Protein AF-X1TBY1-F1 (afdb_monomer)

Organism: NCBI:txid412755

Foldseek 3Di:
DPDFDDDPVVQPDAFDFDFLLNGDDDPPDDDPDDRRHTDDGHHDDPPPDDPVVVVVVVVVVVVVVVVVVVVVPPPD

Mean predicted aligned error: 14.28 Å

Nearest PDB structures (foldseek):
  1feu-assembly1_A  TM=7.753E-01  e=6.248E-02  Thermus thermophilus
  5xym-assembly1_V  TM=8.470E-01  e=2.943E-01  Mycolicibacterium smegmatis MC2 155
  1xbp-assembly1_T  TM=6.090E-01  e=1.032E+00  Deinococcus radiodurans

InterPro domains:
  IPR011035 Large ribosomal subunit protein bL25/Gln-tRNA synthetase, anti-codon-binding domain superfamily [SSF50715] (1-51)
  IPR020057 Large ribosomal subunit protein bL25, beta domain [PF14693] (1-45)
  IPR037121 Large ribosomal subunit protein bL25, C-terminal [G3DSA:2.170.120.20] (1-69)

Structure (mmCIF, N/CA/C/O backbone):
data_AF-X1TBY1-F1
#
_entry.id   AF-X1TBY1-F1
#
loop_
_atom_site.group_PDB
_atom_site.id
_atom_site.type_symbol
_atom_site.label_atom_id
_atom_site.label_alt_id
_atom_site.label_comp_id
_atom_site.label_asym_id
_atom_site.label_entity_id
_atom_site.label_seq_id
_atom_site.pdbx_PDB_ins_code
_atom_site.Cartn_x
_atom_site.Cartn_y
_atom_site.Cartn_z
_atom_site.occupancy
_atom_site.B_iso_or_equiv
_atom_site.auth_seq_id
_atom_site.auth_comp_id
_atom_site.auth_asym_id
_atom_site.auth_atom_id
_atom_site.pdbx_PDB_model_num
ATOM 1 N N . PRO A 1 1 ? -21.893 4.867 2.243 1.00 63.53 1 PRO A N 1
ATOM 2 C CA . PRO A 1 1 ? -21.151 5.648 1.220 1.00 63.53 1 PRO A CA 1
ATOM 3 C C . PRO A 1 1 ? -20.830 4.728 0.037 1.00 63.53 1 PRO A C 1
ATOM 5 O O . PRO A 1 1 ? -20.545 3.564 0.299 1.00 63.53 1 PRO A O 1
ATOM 8 N N . PRO A 1 2 ? -20.904 5.192 -1.222 1.00 83.25 2 PRO A N 1
ATOM 9 C CA . PRO A 1 2 ? -20.608 4.343 -2.379 1.00 83.25 2 PRO A CA 1
ATOM 10 C C . PRO A 1 2 ? -19.108 4.252 -2.721 1.00 83.25 2 PRO A C 1
ATOM 12 O O . PRO A 1 2 ? -18.729 3.366 -3.473 1.00 83.25 2 PRO A O 1
ATOM 15 N N . GLN A 1 3 ? -18.261 5.148 -2.193 1.00 82.75 3 GLN A N 1
ATOM 16 C CA . GLN A 1 3 ? -16.826 5.219 -2.505 1.00 82.75 3 GLN A CA 1
ATOM 17 C C . GLN A 1 3 ? -15.991 5.660 -1.291 1.00 82.75 3 GLN A C 1
ATOM 19 O O . GLN A 1 3 ? -16.501 6.371 -0.422 1.00 82.75 3 GLN A O 1
ATOM 24 N N . ILE A 1 4 ? -14.720 5.250 -1.259 1.00 85.38 4 ILE A N 1
ATOM 25 C CA . ILE A 1 4 ? -13.700 5.615 -0.263 1.00 85.38 4 ILE A CA 1
ATOM 26 C C . ILE A 1 4 ? -12.451 6.038 -1.045 1.00 85.38 4 ILE A C 1
ATOM 28 O O . ILE A 1 4 ? -12.059 5.343 -1.979 1.00 85.38 4 ILE A O 1
ATOM 32 N N . GLN A 1 5 ? -11.857 7.178 -0.695 1.00 87.19 5 GLN A N 1
ATOM 33 C CA . GLN A 1 5 ? -10.619 7.670 -1.308 1.00 87.19 5 GLN A CA 1
ATOM 34 C C . GLN A 1 5 ? -9.432 7.302 -0.422 1.00 87.19 5 GLN A C 1
ATOM 36 O O . GLN A 1 5 ? -9.510 7.436 0.797 1.00 87.19 5 GLN A O 1
ATOM 41 N N . VAL A 1 6 ? -8.355 6.832 -1.045 1.00 88.69 6 VAL A N 1
ATOM 42 C CA . VAL A 1 6 ? -7.119 6.423 -0.374 1.00 88.69 6 VAL A CA 1
ATOM 43 C C . VAL A 1 6 ? -5.964 7.135 -1.062 1.00 88.69 6 VAL A C 1
ATOM 45 O O . VAL A 1 6 ? -5.873 7.105 -2.290 1.00 88.69 6 VAL A O 1
ATOM 48 N N . ASP A 1 7 ? -5.115 7.792 -0.276 1.00 89.69 7 ASP A N 1
ATOM 49 C CA . ASP A 1 7 ? -3.923 8.458 -0.788 1.00 89.69 7 ASP A CA 1
ATOM 50 C C . ASP A 1 7 ? -2.797 7.440 -1.001 1.00 89.69 7 ASP A C 1
ATOM 52 O O . ASP A 1 7 ? -2.426 6.714 -0.081 1.00 89.69 7 ASP A O 1
ATOM 56 N N . LEU A 1 8 ? -2.277 7.382 -2.228 1.00 91.12 8 LEU A N 1
ATOM 57 C CA . LEU A 1 8 ? -1.160 6.514 -2.612 1.00 91.12 8 LEU A CA 1
ATOM 58 C C . LEU A 1 8 ? 0.180 7.261 -2.631 1.00 91.12 8 LEU A C 1
ATOM 60 O O . LEU A 1 8 ? 1.210 6.629 -2.828 1.00 91.12 8 LEU A O 1
ATOM 64 N N . SER A 1 9 ? 0.185 8.579 -2.405 1.00 90.75 9 SER A N 1
ATOM 65 C CA . SER A 1 9 ? 1.401 9.401 -2.345 1.00 90.75 9 SER A CA 1
ATOM 66 C C . SER A 1 9 ? 2.479 8.908 -1.364 1.00 90.75 9 SER A C 1
ATOM 68 O O . SER A 1 9 ? 3.647 9.076 -1.698 1.00 90.75 9 SER A O 1
ATOM 70 N N . PRO A 1 10 ? 2.171 8.291 -0.199 1.00 88.75 10 PRO A N 1
ATOM 71 C CA . PRO A 1 10 ? 3.220 7.797 0.702 1.00 88.75 10 PRO A CA 1
ATOM 72 C C . PRO A 1 10 ? 3.930 6.519 0.218 1.00 88.75 10 PRO A C 1
ATOM 74 O O . PRO A 1 10 ? 4.843 6.048 0.890 1.00 88.75 10 PRO A O 1
ATOM 77 N N . LEU A 1 11 ? 3.508 5.929 -0.906 1.00 91.81 11 LEU A N 1
ATOM 78 C CA . LEU A 1 11 ? 4.123 4.738 -1.489 1.00 91.81 11 LEU A CA 1
ATOM 79 C C . LEU A 1 11 ? 5.314 5.111 -2.391 1.00 91.81 11 LEU A C 1
ATOM 81 O O . LEU A 1 11 ? 5.196 5.152 -3.616 1.00 91.81 11 LEU A O 1
ATOM 85 N N . GLU A 1 12 ? 6.459 5.389 -1.775 1.00 90.69 12 GLU A N 1
ATOM 86 C CA . GLU A 1 12 ? 7.692 5.839 -2.434 1.00 90.69 12 GLU A CA 1
ATOM 87 C C . GLU A 1 12 ? 8.671 4.692 -2.748 1.00 90.69 12 GLU A C 1
ATOM 89 O O . GLU A 1 12 ? 9.414 4.757 -3.729 1.00 90.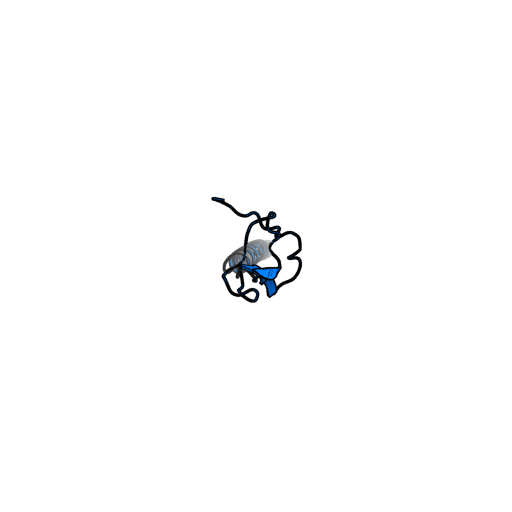69 12 GLU A O 1
ATOM 94 N N . GLU A 1 13 ? 8.668 3.625 -1.947 1.00 89.50 13 GLU A N 1
ATOM 95 C CA . GLU A 1 13 ? 9.608 2.505 -2.051 1.00 89.50 13 GLU A CA 1
ATOM 96 C C . GLU A 1 13 ? 8.929 1.205 -2.501 1.00 89.50 13 GLU A C 1
ATOM 98 O O . GLU A 1 13 ? 7.729 0.973 -2.319 1.00 89.50 13 GLU A O 1
ATOM 103 N N . LEU A 1 14 ? 9.729 0.3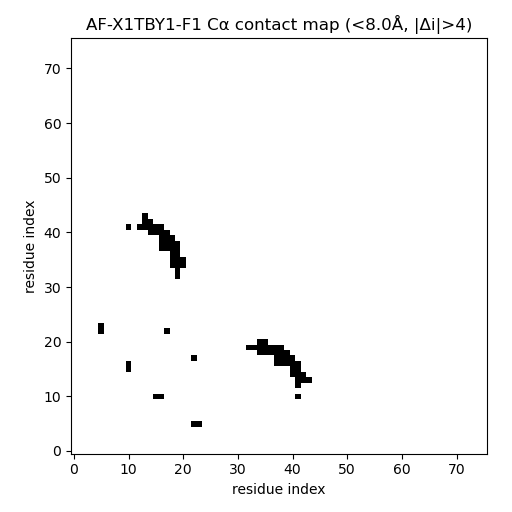09 -3.085 1.00 89.12 14 LEU A N 1
ATOM 104 C CA . LEU A 1 14 ? 9.273 -1.028 -3.451 1.00 89.12 14 LEU A CA 1
ATOM 105 C C . LEU A 1 14 ? 8.828 -1.805 -2.209 1.00 89.12 14 LEU A C 1
ATOM 107 O O . LEU A 1 14 ? 9.376 -1.641 -1.125 1.00 89.12 14 LEU A O 1
ATOM 111 N N . GLU A 1 15 ? 7.829 -2.670 -2.390 1.00 89.62 15 GLU A N 1
ATOM 112 C CA . GLU A 1 15 ? 7.250 -3.514 -1.336 1.00 89.62 15 GLU A CA 1
ATOM 113 C C . GLU A 1 15 ? 6.450 -2.769 -0.258 1.00 89.62 15 GLU A C 1
ATOM 115 O O . GLU A 1 15 ? 5.789 -3.427 0.551 1.00 89.62 15 GLU A O 1
ATOM 120 N N . GLN A 1 16 ? 6.405 -1.433 -0.286 1.00 93.62 16 GLN A N 1
ATOM 121 C CA . GLN A 1 16 ? 5.509 -0.670 0.577 1.00 93.62 16 GLN A CA 1
ATOM 122 C C . GLN A 1 16 ? 4.046 -1.003 0.274 1.00 93.62 16 GLN A C 1
ATOM 124 O O . GLN A 1 16 ? 3.641 -1.179 -0.881 1.00 93.62 16 GLN A O 1
ATOM 129 N N . ALA A 1 17 ? 3.249 -1.099 1.335 1.00 93.62 17 ALA A N 1
ATOM 130 C CA . ALA A 1 17 ? 1.851 -1.488 1.276 1.00 93.62 17 ALA A CA 1
ATOM 131 C C . ALA A 1 17 ? 0.988 -0.556 2.123 1.00 93.62 17 ALA A C 1
ATOM 133 O O . ALA A 1 17 ? 1.426 -0.062 3.159 1.00 93.62 17 ALA A O 1
ATOM 134 N N . ILE A 1 18 ? -0.253 -0.369 1.681 1.00 93.75 18 ILE A N 1
ATOM 135 C CA . ILE A 1 18 ? -1.313 0.290 2.441 1.00 93.75 18 ILE A CA 1
ATOM 136 C C . ILE A 1 18 ? -2.231 -0.796 2.977 1.00 93.75 18 ILE A C 1
ATOM 138 O O . ILE A 1 18 ? -2.722 -1.641 2.214 1.00 93.75 18 ILE A O 1
ATOM 142 N N . TYR A 1 19 ? -2.480 -0.753 4.278 1.00 94.50 19 T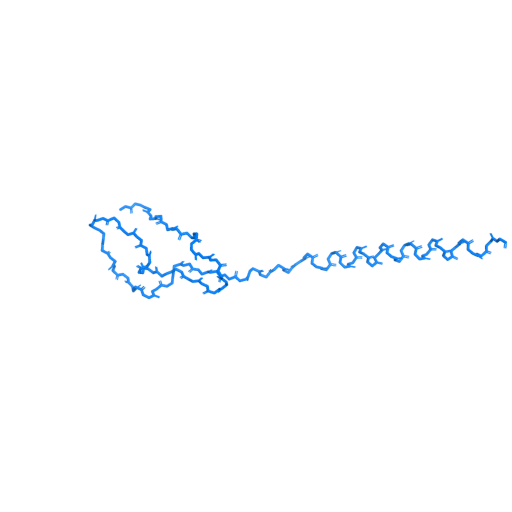YR A N 1
ATOM 143 C CA . TYR A 1 19 ? -3.386 -1.654 4.968 1.00 94.50 19 TYR A CA 1
ATOM 144 C C . TYR A 1 19 ? -4.703 -0.958 5.292 1.00 94.50 19 TYR A C 1
ATOM 146 O O . TYR A 1 19 ? -4.828 0.265 5.252 1.00 94.50 19 TYR A O 1
ATOM 154 N N . VAL A 1 20 ? -5.713 -1.743 5.663 1.00 92.75 20 VAL A N 1
ATOM 155 C CA . VAL A 1 20 ? -7.030 -1.206 6.034 1.00 92.75 20 VAL A CA 1
ATOM 156 C C . VAL A 1 20 ? -6.941 -0.203 7.192 1.00 92.75 20 VAL A C 1
ATOM 158 O O . VAL A 1 20 ? -7.684 0.778 7.211 1.00 92.75 20 VAL A O 1
ATOM 161 N N . ARG A 1 21 ? -6.014 -0.411 8.135 1.00 90.38 21 ARG A N 1
ATOM 162 C CA . ARG A 1 21 ? -5.762 0.515 9.255 1.00 90.38 21 ARG A CA 1
ATOM 163 C C . ARG A 1 21 ? -5.275 1.903 8.827 1.00 90.38 21 ARG A C 1
ATOM 165 O O . ARG A 1 21 ? -5.460 2.849 9.585 1.00 90.38 21 ARG A O 1
ATOM 172 N N . ASP A 1 22 ? -4.672 2.016 7.646 1.00 89.62 22 ASP A N 1
ATOM 173 C CA . ASP A 1 22 ? -4.085 3.262 7.142 1.00 89.62 22 ASP A CA 1
ATOM 174 C C . ASP A 1 22 ? -5.125 4.124 6.400 1.00 89.62 22 ASP A C 1
ATOM 176 O O . ASP A 1 22 ? -4.854 5.266 6.033 1.00 89.62 22 ASP A O 1
ATOM 180 N N . ILE A 1 23 ? -6.341 3.602 6.190 1.00 88.81 23 ILE A N 1
ATOM 181 C CA . ILE A 1 23 ? -7.429 4.319 5.522 1.00 88.81 23 ILE A CA 1
ATOM 182 C C . ILE A 1 23 ? -8.046 5.342 6.480 1.00 88.81 23 ILE A C 1
ATOM 184 O O . ILE A 1 23 ? -8.665 4.999 7.490 1.00 88.81 23 ILE A O 1
ATOM 188 N N . THR A 1 24 ? -7.975 6.618 6.112 1.00 86.62 24 THR A N 1
ATOM 189 C CA . THR A 1 24 ? -8.663 7.706 6.810 1.00 86.62 24 THR A CA 1
ATOM 190 C C . THR A 1 24 ? -10.168 7.651 6.547 1.00 86.62 24 THR A C 1
ATOM 192 O O . THR A 1 24 ? -10.651 7.958 5.457 1.00 86.62 24 THR A O 1
ATOM 195 N N . LEU A 1 25 ? -10.939 7.269 7.566 1.00 83.75 25 LEU A N 1
ATOM 196 C CA . LEU A 1 25 ? -12.396 7.161 7.483 1.00 83.75 25 LEU A CA 1
ATOM 197 C C . LEU A 1 25 ? -13.100 8.384 8.076 1.00 83.75 25 LEU A C 1
ATOM 199 O O . LEU A 1 25 ? -12.668 8.965 9.069 1.00 83.75 25 LEU A O 1
ATOM 203 N N . SER A 1 26 ? -14.233 8.753 7.476 1.00 82.44 26 SER A N 1
ATOM 204 C CA . SER A 1 26 ? -15.114 9.795 8.008 1.00 82.44 26 SER A CA 1
ATOM 205 C C . SER A 1 26 ? -15.745 9.377 9.345 1.00 82.44 26 SER A C 1
ATOM 207 O O . SER A 1 26 ? -15.971 8.183 9.574 1.00 82.44 26 SER A O 1
ATOM 209 N N . PRO A 1 27 ? -16.093 10.340 10.221 1.00 81.19 27 PRO A N 1
ATOM 210 C CA . PRO A 1 27 ? -16.755 10.035 11.485 1.00 81.19 27 PRO A CA 1
ATOM 211 C C . PRO A 1 27 ? -18.066 9.271 11.248 1.00 81.19 27 PRO A C 1
ATOM 213 O O . PRO A 1 27 ? -18.879 9.658 10.410 1.00 81.19 27 PRO A O 1
ATOM 216 N N . GLY A 1 28 ? -18.264 8.179 11.992 1.00 82.19 28 GLY A N 1
ATOM 217 C CA . GLY A 1 28 ? -19.449 7.317 11.891 1.00 82.19 28 GLY A CA 1
ATOM 218 C C . GLY A 1 28 ? -19.297 6.079 10.997 1.00 82.19 28 GLY A C 1
ATOM 219 O O . GLY A 1 28 ? -20.274 5.359 10.810 1.00 82.19 28 GLY A O 1
ATOM 220 N N . ILE A 1 29 ? -18.102 5.805 10.460 1.00 83.50 29 ILE A N 1
ATOM 221 C CA . ILE A 1 29 ? -17.797 4.569 9.721 1.00 83.50 29 ILE A CA 1
ATOM 222 C C . ILE A 1 29 ? -16.990 3.623 10.620 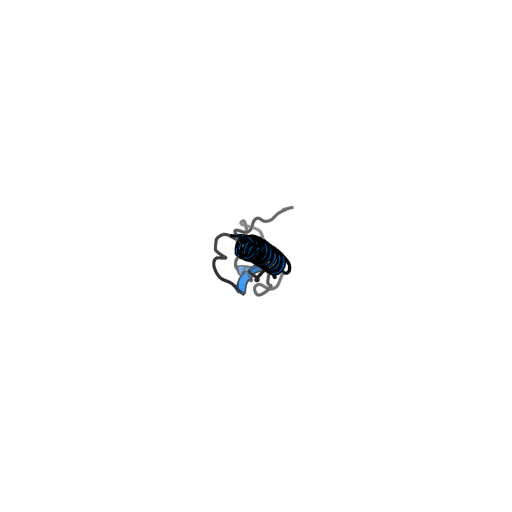1.00 83.50 29 ILE A C 1
ATOM 224 O O . ILE A 1 29 ? -16.004 4.030 11.229 1.00 83.50 29 ILE A O 1
ATOM 228 N N . THR A 1 30 ? -17.397 2.354 10.687 1.00 85.06 30 THR A N 1
ATOM 229 C CA . THR A 1 30 ? -16.706 1.309 11.456 1.00 85.06 30 THR A CA 1
ATOM 230 C C . THR A 1 30 ? -16.094 0.274 10.520 1.00 85.06 30 THR A C 1
ATOM 232 O O . THR A 1 30 ? -16.772 -0.252 9.638 1.00 85.06 30 THR A O 1
ATOM 235 N N . ILE A 1 31 ? -14.817 -0.041 10.736 1.00 87.25 31 ILE A N 1
ATOM 236 C CA . ILE A 1 31 ? -14.125 -1.128 10.043 1.00 87.25 31 ILE A CA 1
ATOM 237 C C . ILE A 1 31 ? -14.560 -2.452 10.672 1.00 87.25 31 ILE A C 1
ATOM 239 O O . ILE A 1 31 ? -14.397 -2.656 11.871 1.00 87.25 31 ILE A O 1
ATOM 243 N N . MET A 1 32 ? -15.131 -3.342 9.861 1.00 90.56 32 MET A N 1
ATOM 244 C CA . MET A 1 32 ? -15.536 -4.696 10.277 1.00 90.56 32 MET A CA 1
ATOM 245 C C . MET A 1 32 ? -14.582 -5.779 9.763 1.00 90.56 32 MET A C 1
ATOM 247 O O . MET A 1 32 ? -14.742 -6.951 10.089 1.00 90.56 32 MET A O 1
ATOM 251 N N . THR A 1 33 ? -13.636 -5.396 8.909 1.00 89.31 33 THR A N 1
ATOM 252 C CA . THR A 1 33 ? -12.652 -6.297 8.315 1.00 89.31 33 THR A CA 1
ATOM 253 C C . THR A 1 33 ? -11.339 -6.232 9.088 1.00 89.31 33 THR A C 1
ATOM 255 O O . THR A 1 33 ? -11.170 -5.386 9.968 1.00 89.31 33 THR A O 1
ATOM 258 N N . ASP A 1 34 ? -10.424 -7.137 8.775 1.00 93.81 34 ASP A N 1
ATOM 259 C CA . ASP A 1 34 ? -9.145 -7.208 9.463 1.00 93.81 34 ASP A CA 1
ATOM 260 C C . ASP A 1 34 ? -8.276 -5.956 9.181 1.00 93.81 34 ASP A C 1
ATOM 262 O O . ASP A 1 34 ? -8.096 -5.579 8.019 1.00 93.81 34 ASP A O 1
ATOM 266 N N . PRO A 1 35 ? -7.730 -5.280 10.211 1.00 90.88 35 PRO A N 1
ATOM 267 C CA . PRO A 1 35 ? -6.911 -4.081 10.033 1.00 90.88 35 PRO A CA 1
ATOM 268 C C . PRO A 1 35 ? -5.525 -4.354 9.425 1.00 90.88 35 PRO A C 1
ATOM 270 O O . PRO A 1 35 ? -4.872 -3.411 8.977 1.00 90.88 35 PRO A O 1
ATOM 273 N N . GLU A 1 36 ? -5.029 -5.594 9.450 1.00 93.19 36 GLU A N 1
ATOM 274 C CA . GLU A 1 36 ? -3.803 -6.056 8.773 1.00 93.19 36 GLU A CA 1
ATOM 275 C C . GLU A 1 36 ? -4.060 -6.439 7.306 1.00 93.19 36 GLU A C 1
ATOM 277 O O . GLU A 1 36 ? -3.134 -6.823 6.593 1.00 93.19 36 GLU A O 1
ATOM 282 N N . GLN A 1 37 ? -5.305 -6.371 6.829 1.00 94.12 37 GLN A N 1
ATOM 283 C CA . GLN A 1 37 ? -5.613 -6.729 5.452 1.00 94.12 37 GLN A CA 1
ATOM 284 C C . GLN A 1 37 ? -4.988 -5.730 4.469 1.00 94.12 37 GLN A C 1
ATOM 286 O O . GLN A 1 37 ? -5.115 -4.513 4.618 1.00 94.12 37 GLN A O 1
ATOM 291 N N . LEU A 1 38 ? -4.320 -6.264 3.444 1.00 93.00 38 LEU A N 1
ATOM 292 C CA . LEU A 1 38 ? -3.641 -5.488 2.410 1.00 93.00 38 LEU A CA 1
ATOM 293 C C . LEU A 1 38 ? -4.645 -4.898 1.415 1.00 93.00 38 LEU A C 1
ATOM 295 O O . LEU A 1 38 ? -5.494 -5.613 0.880 1.00 93.00 38 LEU A O 1
ATOM 299 N N . VAL A 1 39 ? -4.512 -3.599 1.148 1.00 92.50 39 VAL A N 1
ATOM 300 C CA . VAL A 1 39 ? -5.368 -2.837 0.226 1.00 92.50 39 VAL A CA 1
ATOM 301 C C . VAL A 1 39 ? -4.632 -2.556 -1.080 1.00 92.50 39 VAL A C 1
ATOM 303 O O . VAL A 1 39 ? -5.170 -2.786 -2.160 1.00 92.50 39 VAL A O 1
AT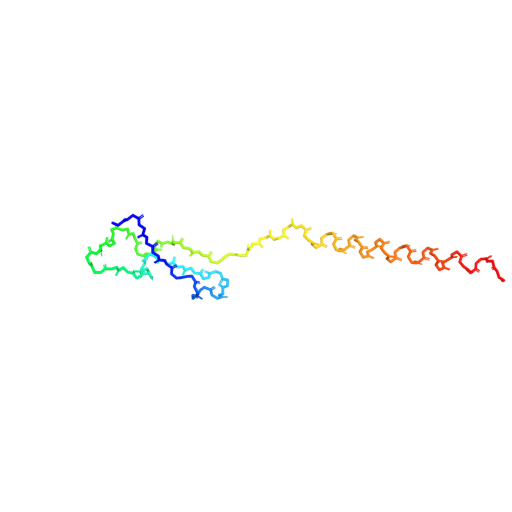OM 306 N N . ALA A 1 40 ? -3.387 -2.090 -0.985 1.00 91.88 40 ALA A N 1
ATOM 307 C CA . ALA A 1 40 ? -2.526 -1.790 -2.124 1.00 91.88 40 ALA A CA 1
ATOM 308 C C . ALA A 1 40 ? -1.064 -2.094 -1.777 1.00 91.88 40 ALA A C 1
ATOM 310 O O . ALA A 1 40 ? -0.683 -2.013 -0.611 1.00 91.88 40 ALA A O 1
ATOM 311 N N . LYS A 1 41 ? -0.243 -2.441 -2.776 1.00 93.19 41 LYS A N 1
ATOM 312 C CA . LYS A 1 41 ? 1.200 -2.672 -2.609 1.00 93.19 41 LYS A CA 1
ATOM 313 C C . LYS A 1 41 ? 1.981 -2.250 -3.845 1.00 93.19 41 LYS A C 1
ATOM 315 O O . LYS A 1 41 ? 1.620 -2.642 -4.956 1.00 93.19 41 LYS A O 1
ATOM 320 N N . VAL A 1 42 ? 3.093 -1.549 -3.650 1.00 92.31 42 VAL A N 1
ATOM 321 C CA . VAL A 1 42 ? 4.060 -1.255 -4.712 1.00 92.31 42 VAL A CA 1
ATOM 322 C C . VAL A 1 42 ? 4.791 -2.532 -5.089 1.00 92.31 42 VAL A C 1
ATOM 324 O O . VAL A 1 42 ? 5.407 -3.198 -4.258 1.00 92.31 42 VAL A O 1
ATOM 327 N N . SER A 1 43 ? 4.718 -2.893 -6.364 1.00 89.56 43 SER A N 1
ATOM 328 C CA . SER A 1 43 ? 5.415 -4.054 -6.910 1.00 89.56 43 SER A CA 1
ATOM 329 C C . SER A 1 43 ? 6.125 -3.664 -8.196 1.00 89.56 43 SER A C 1
ATOM 331 O O . SER A 1 43 ? 5.637 -2.826 -8.952 1.00 89.56 43 SER A O 1
ATOM 333 N N . VAL A 1 44 ? 7.267 -4.296 -8.459 1.00 85.19 44 VAL A N 1
ATOM 334 C CA . VAL A 1 44 ? 8.010 -4.079 -9.701 1.00 85.19 44 VAL A CA 1
ATOM 335 C C . VAL A 1 44 ? 7.187 -4.614 -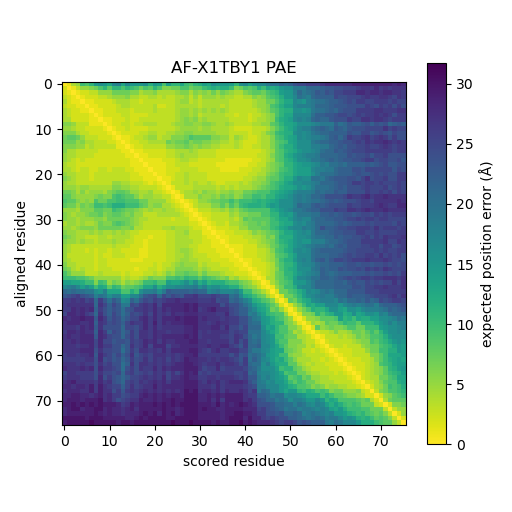10.871 1.00 85.19 44 VAL A C 1
ATOM 337 O O . VAL A 1 44 ? 6.911 -5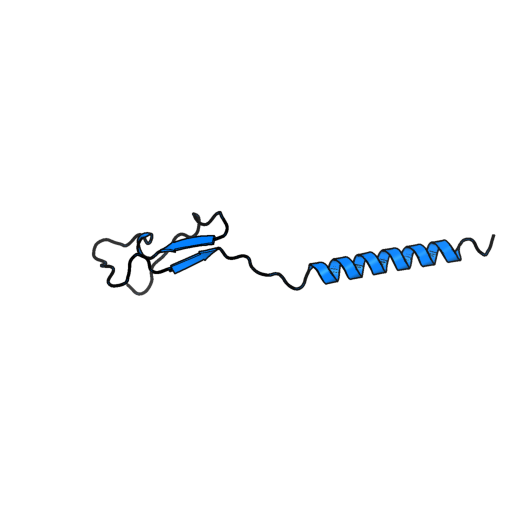.814 -10.957 1.00 85.19 44 VAL A O 1
ATOM 340 N N . ALA A 1 45 ? 6.809 -3.726 -11.789 1.00 80.25 45 ALA A N 1
ATOM 341 C CA . ALA A 1 45 ? 6.250 -4.130 -13.067 1.00 80.25 45 ALA A CA 1
ATOM 342 C C . ALA A 1 45 ? 7.369 -4.764 -13.906 1.00 80.25 45 ALA A C 1
ATOM 344 O O . ALA A 1 45 ? 8.358 -4.112 -14.234 1.00 80.25 45 ALA A O 1
ATOM 345 N N . ARG A 1 46 ? 7.238 -6.049 -14.248 1.00 74.00 46 ARG A N 1
ATOM 346 C CA . ARG A 1 46 ? 8.180 -6.706 -15.162 1.00 74.00 46 ARG A CA 1
ATOM 347 C C . ARG A 1 46 ? 7.935 -6.183 -16.578 1.00 74.00 46 ARG A C 1
ATOM 349 O O . ARG A 1 46 ? 6.991 -6.618 -17.234 1.00 74.00 46 ARG A O 1
ATOM 356 N N . VAL A 1 47 ? 8.772 -5.260 -17.048 1.00 66.69 47 VAL A N 1
ATOM 357 C CA . VAL A 1 47 ? 8.746 -4.769 -18.436 1.00 66.69 47 VAL A CA 1
ATOM 358 C C . VAL A 1 47 ? 9.510 -5.754 -19.319 1.00 66.69 47 VAL A C 1
ATOM 360 O O . VAL A 1 47 ? 10.657 -5.544 -19.690 1.00 66.69 47 VAL A O 1
ATOM 363 N N . ALA A 1 48 ? 8.878 -6.876 -19.644 1.00 61.66 48 ALA A N 1
ATOM 364 C CA . ALA A 1 48 ? 9.424 -7.839 -20.592 1.00 61.66 48 ALA A CA 1
ATOM 365 C C . ALA A 1 48 ? 9.100 -7.400 -22.031 1.00 61.66 48 ALA A C 1
ATOM 367 O O . ALA A 1 48 ? 8.177 -7.959 -22.619 1.00 61.66 48 ALA A O 1
ATOM 368 N N . LYS A 1 49 ? 9.774 -6.368 -22.575 1.00 58.50 49 LYS A N 1
ATOM 369 C CA . LYS A 1 49 ? 9.853 -6.196 -24.048 1.00 58.50 49 LYS A CA 1
ATOM 370 C C . LYS A 1 49 ? 10.780 -5.121 -24.620 1.00 58.50 49 LYS A C 1
ATOM 372 O O . LYS A 1 49 ? 11.011 -5.156 -25.819 1.00 58.50 49 LYS A O 1
ATOM 377 N N . VAL A 1 50 ? 11.255 -4.144 -23.848 1.00 57.88 50 VAL A N 1
ATOM 378 C CA . VAL A 1 50 ? 11.915 -2.970 -24.466 1.00 57.88 50 VAL A CA 1
ATOM 379 C C . VAL A 1 50 ? 13.421 -3.172 -24.666 1.00 57.88 50 VAL A C 1
ATOM 381 O O . VAL A 1 50 ? 13.975 -2.663 -25.630 1.00 57.88 50 VAL A O 1
ATOM 384 N N . GLU A 1 51 ? 14.076 -3.964 -23.818 1.00 54.72 51 GLU A N 1
ATOM 385 C CA . GLU A 1 51 ? 15.538 -4.129 -23.866 1.00 54.72 51 GLU A CA 1
ATOM 386 C C . GLU A 1 51 ? 16.018 -4.936 -25.089 1.00 54.72 51 GLU A C 1
ATOM 388 O O . GLU A 1 51 ? 17.067 -4.636 -25.652 1.00 54.72 51 GLU A O 1
ATOM 393 N N . GLU A 1 52 ? 15.214 -5.899 -25.557 1.00 56.25 52 GLU A N 1
ATOM 394 C CA . GLU A 1 52 ? 15.551 -6.749 -26.713 1.00 56.25 52 GLU A CA 1
ATOM 395 C C . GLU A 1 52 ? 15.476 -5.978 -28.044 1.00 56.25 52 GLU A C 1
ATOM 397 O O . GLU A 1 52 ? 16.299 -6.183 -28.925 1.00 56.25 52 GLU A O 1
ATOM 402 N N . VAL A 1 53 ? 14.548 -5.019 -28.172 1.00 59.22 53 VAL A N 1
ATOM 403 C CA . VAL A 1 53 ? 14.403 -4.225 -29.407 1.00 59.22 53 VAL A CA 1
ATOM 404 C C . VAL A 1 53 ? 15.538 -3.210 -29.547 1.00 59.22 53 VAL A C 1
ATOM 406 O O . VAL A 1 53 ? 16.077 -3.042 -30.633 1.00 59.22 53 VAL A O 1
ATOM 409 N N . VAL A 1 54 ? 15.947 -2.568 -28.445 1.00 62.44 54 VAL A N 1
ATOM 410 C CA . VAL A 1 54 ? 17.056 -1.598 -28.468 1.00 62.44 54 VAL A CA 1
ATOM 411 C C . VAL A 1 54 ? 18.386 -2.298 -28.753 1.00 62.44 54 VAL A C 1
ATOM 413 O O . VAL A 1 54 ? 19.206 -1.766 -29.489 1.00 62.44 54 VAL A O 1
ATOM 416 N N . THR A 1 55 ? 18.606 -3.498 -28.211 1.00 65.31 55 THR A N 1
ATOM 417 C CA . THR A 1 55 ? 19.841 -4.250 -28.487 1.00 65.31 55 THR A CA 1
ATOM 418 C C . THR A 1 55 ? 19.896 -4.782 -29.917 1.00 65.31 55 THR A C 1
ATOM 420 O O . THR A 1 55 ? 20.957 -4.716 -30.530 1.00 65.31 55 THR A O 1
ATOM 423 N N . GLU A 1 56 ? 18.780 -5.249 -30.482 1.00 64.31 56 GLU A N 1
ATOM 424 C CA . GLU A 1 56 ? 18.744 -5.715 -31.874 1.00 64.31 56 GLU A CA 1
ATOM 425 C C . GLU A 1 56 ? 18.922 -4.561 -32.880 1.00 64.31 56 GLU A C 1
ATOM 427 O O . GLU A 1 56 ? 19.641 -4.719 -33.865 1.00 64.31 56 GLU A O 1
ATOM 432 N N . GLU A 1 57 ? 18.348 -3.383 -32.609 1.00 64.19 57 GLU A N 1
ATOM 433 C CA . GLU A 1 57 ? 18.468 -2.203 -33.481 1.00 64.19 57 GLU A CA 1
ATOM 434 C C . GLU A 1 57 ? 19.898 -1.629 -33.488 1.00 64.19 57 GLU A C 1
ATOM 436 O O . GLU A 1 57 ? 20.427 -1.323 -34.555 1.00 64.19 57 GLU A O 1
ATOM 441 N N . VAL A 1 58 ? 20.571 -1.577 -32.329 1.00 7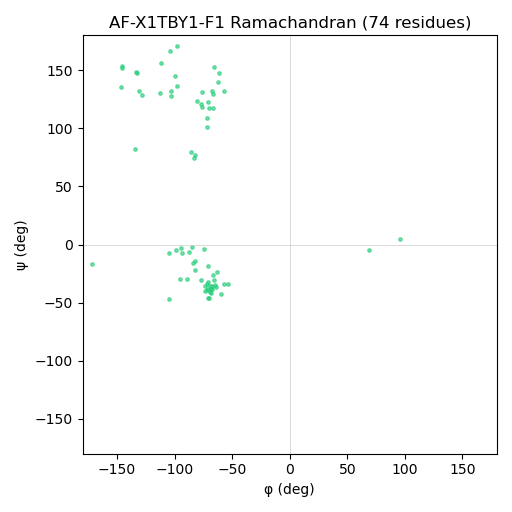1.19 58 VAL A N 1
ATOM 442 C CA . VAL A 1 58 ? 21.968 -1.105 -32.224 1.00 71.19 58 VAL A CA 1
ATOM 443 C C . VAL A 1 58 ? 22.945 -2.073 -32.902 1.00 71.19 58 VAL A C 1
ATOM 445 O O . VAL A 1 58 ? 23.834 -1.638 -33.629 1.00 71.19 58 VAL A O 1
ATOM 448 N N . VAL A 1 59 ? 22.757 -3.388 -32.737 1.00 75.75 59 VAL A N 1
ATOM 449 C CA . VAL A 1 59 ? 23.602 -4.402 -33.399 1.00 75.75 59 VAL A CA 1
ATOM 450 C C . VAL A 1 59 ? 23.399 -4.397 -34.919 1.00 75.75 59 VAL A C 1
ATOM 452 O O . VAL A 1 59 ? 24.353 -4.603 -35.668 1.00 75.75 59 VAL A O 1
ATOM 455 N N . ALA A 1 60 ? 22.174 -4.154 -35.393 1.00 76.56 60 ALA A N 1
ATOM 456 C CA . ALA A 1 60 ? 21.891 -4.049 -36.822 1.00 76.56 60 ALA A CA 1
ATOM 457 C C . ALA A 1 60 ? 22.502 -2.786 -37.454 1.00 76.56 60 ALA A C 1
ATOM 459 O O . ALA A 1 60 ? 22.956 -2.845 -38.599 1.00 76.56 60 ALA A O 1
ATOM 460 N N . GLU A 1 61 ? 22.531 -1.666 -36.726 1.00 72.38 61 GLU A N 1
ATOM 461 C CA . GLU A 1 61 ? 23.135 -0.414 -37.192 1.00 72.38 61 GLU A CA 1
ATOM 462 C C . GLU A 1 61 ? 24.670 -0.514 -37.261 1.00 72.38 61 GLU A C 1
ATOM 464 O O . GLU A 1 61 ? 25.237 -0.220 -38.315 1.00 72.38 61 GLU A O 1
ATOM 469 N N . GLU A 1 62 ? 25.334 -1.057 -36.229 1.00 73.38 62 GLU A N 1
ATOM 470 C CA . GLU A 1 62 ? 26.791 -1.305 -36.249 1.00 73.38 62 GLU A CA 1
ATOM 471 C C . GLU A 1 62 ? 27.203 -2.250 -37.392 1.00 73.38 62 GLU A C 1
ATOM 473 O O . GLU A 1 62 ? 28.165 -1.982 -38.112 1.00 73.38 62 GLU A O 1
ATOM 478 N N . ALA A 1 63 ? 26.444 -3.328 -37.625 1.00 75.44 63 ALA A N 1
ATOM 479 C CA . ALA A 1 63 ? 26.736 -4.266 -38.710 1.00 75.44 63 ALA A CA 1
ATOM 480 C C . ALA A 1 63 ? 26.568 -3.642 -40.111 1.00 75.44 63 ALA A C 1
ATOM 482 O O . ALA A 1 63 ? 27.255 -4.035 -41.057 1.00 75.44 63 ALA A O 1
ATOM 483 N N . ALA A 1 64 ? 25.656 -2.677 -40.264 1.00 76.25 64 ALA A N 1
ATOM 484 C CA . ALA A 1 64 ? 25.455 -1.961 -41.521 1.00 76.25 64 ALA A CA 1
ATOM 485 C C . ALA A 1 64 ? 26.541 -0.901 -41.780 1.00 76.25 64 ALA A C 1
ATOM 487 O O . ALA A 1 64 ? 26.866 -0.638 -42.943 1.00 76.25 64 ALA A O 1
ATOM 488 N N . GLU A 1 65 ? 27.102 -0.301 -40.727 1.00 71.75 65 GLU A N 1
ATOM 489 C CA . GLU A 1 65 ? 28.231 0.631 -40.826 1.00 71.75 65 GLU A CA 1
ATOM 490 C C . GLU A 1 65 ? 29.533 -0.098 -41.193 1.00 71.75 65 GLU A C 1
ATOM 492 O O . GLU A 1 65 ? 30.201 0.297 -42.151 1.00 71.75 65 GLU A O 1
ATOM 497 N N . GLU A 1 66 ? 29.829 -1.228 -40.541 1.00 71.94 66 GLU A N 1
ATOM 498 C CA . GLU A 1 66 ? 31.047 -2.017 -40.796 1.00 71.94 66 GLU A CA 1
ATOM 499 C C . GLU A 1 66 ? 31.079 -2.599 -42.225 1.00 71.94 66 GLU A C 1
ATOM 501 O O . GLU A 1 66 ? 32.120 -2.611 -42.888 1.00 71.94 66 GLU A O 1
ATOM 506 N N . ALA A 1 67 ? 29.921 -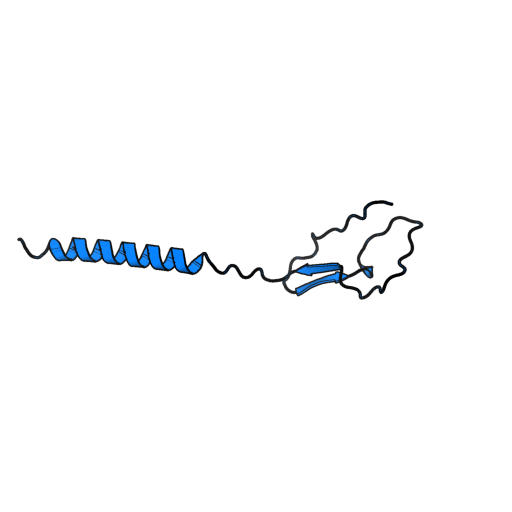3.008 -42.760 1.00 71.38 67 ALA A N 1
ATOM 507 C CA . ALA A 1 67 ? 29.808 -3.465 -44.147 1.00 71.38 67 ALA A CA 1
ATOM 508 C C . ALA A 1 67 ? 30.107 -2.348 -45.166 1.00 71.38 67 ALA A C 1
ATOM 510 O O . ALA A 1 67 ? 30.712 -2.606 -46.207 1.00 71.38 67 ALA A O 1
ATOM 511 N N . LYS A 1 68 ? 29.731 -1.100 -44.860 1.00 69.38 68 LYS A N 1
ATOM 512 C CA . LYS A 1 68 ? 29.990 0.056 -45.731 1.00 69.38 68 LYS A CA 1
ATOM 513 C C . LYS A 1 68 ? 31.451 0.492 -45.732 1.00 69.38 68 LYS A C 1
ATOM 515 O O . LYS A 1 68 ? 31.927 0.936 -46.776 1.00 69.38 68 LYS A O 1
ATOM 520 N N . GLU A 1 69 ? 32.150 0.394 -44.603 1.00 63.91 69 GLU A N 1
ATOM 521 C CA . GLU A 1 69 ? 33.584 0.711 -44.543 1.00 63.91 69 GLU A CA 1
ATOM 522 C C . GLU A 1 69 ? 34.433 -0.364 -45.240 1.00 63.91 69 GLU A C 1
ATOM 524 O O . GLU A 1 69 ? 35.337 -0.021 -46.002 1.00 63.91 69 GLU A O 1
ATOM 529 N N . GLY A 1 70 ? 34.083 -1.649 -45.103 1.00 59.28 70 GLY A N 1
ATOM 530 C CA . GLY A 1 70 ? 34.816 -2.750 -45.741 1.00 59.28 70 GLY A CA 1
ATOM 531 C C . GLY A 1 70 ? 34.750 -2.779 -47.277 1.00 59.28 70 GLY A C 1
ATOM 532 O O . GLY A 1 70 ? 35.670 -3.280 -47.924 1.00 59.28 70 GLY A O 1
ATOM 533 N N . GLU A 1 71 ? 33.698 -2.224 -47.888 1.00 58.66 71 GLU A N 1
ATOM 534 C CA . GLU A 1 71 ? 33.574 -2.125 -49.352 1.00 58.66 71 GLU A CA 1
ATOM 535 C C . GLU A 1 71 ? 34.339 -0.923 -49.950 1.00 58.66 71 GLU A C 1
ATOM 537 O O . GLU A 1 71 ? 34.588 -0.898 -51.156 1.00 58.66 71 GLU A O 1
ATOM 542 N N . GLY A 1 72 ? 34.769 0.051 -49.136 1.00 55.50 72 GLY A N 1
ATOM 543 C CA . GLY A 1 72 ? 35.514 1.234 -49.592 1.00 55.50 72 GLY A CA 1
ATOM 544 C C . GLY A 1 72 ? 37.023 1.021 -49.783 1.00 55.50 72 GLY A C 1
ATOM 545 O O . GLY A 1 72 ? 37.652 1.761 -50.536 1.00 55.50 72 GLY A O 1
ATOM 546 N N . GLU A 1 73 ? 37.613 0.012 -49.138 1.00 55.59 73 GLU A N 1
ATOM 547 C CA . GLU A 1 73 ? 39.069 -0.223 -49.142 1.00 55.59 73 GLU A CA 1
ATOM 548 C C . GLU A 1 73 ? 39.549 -1.223 -50.216 1.00 55.59 73 GLU A C 1
ATOM 550 O O . GLU A 1 73 ? 40.752 -1.436 -50.368 1.00 55.59 73 GLU A O 1
ATOM 555 N N . ALA A 1 74 ? 38.641 -1.828 -50.993 1.00 58.03 74 ALA A N 1
ATOM 556 C CA . ALA A 1 74 ? 38.993 -2.797 -52.041 1.00 58.03 74 ALA A CA 1
ATOM 557 C C . ALA A 1 74 ? 39.169 -2.188 -53.452 1.00 58.03 74 ALA A C 1
ATOM 559 O O . ALA A 1 74 ? 39.617 -2.891 -54.360 1.00 58.03 74 ALA A O 1
ATOM 560 N N . GLU A 1 75 ? 38.863 -0.901 -53.653 1.00 54.22 75 GLU A N 1
ATOM 561 C CA . GLU A 1 75 ? 38.987 -0.223 -54.952 1.00 54.22 75 GLU A CA 1
ATOM 562 C C . GLU A 1 75 ? 39.660 1.161 -54.784 1.00 54.22 75 GLU A C 1
ATOM 564 O O . GLU A 1 75 ? 38.996 2.190 -54.684 1.00 54.22 75 GLU A O 1
ATOM 569 N N . GLY A 1 76 ? 40.999 1.196 -54.711 1.00 45.00 76 GLY A N 1
ATOM 570 C CA . GLY A 1 76 ? 41.794 2.434 -54.616 1.00 45.00 76 GLY A CA 1
ATOM 571 C C . GLY A 1 76 ? 43.281 2.238 -54.873 1.00 45.00 76 GLY A C 1
ATOM 572 O O . GLY A 1 76 ? 43.913 1.494 -54.093 1.00 45.00 76 GLY A O 1
#

Secondary structure (DSSP, 8-state):
--------TT--STT-EEEGGG--PPTT----S-TT-EEEE-------SHHHHHHHHHHHHHHHHHHHHHTTSS--

Radius of gyration: 27.44 Å; Cα contacts (8 Å, |Δi|>4): 39; chains: 1; bounding box: 63×18×67 Å

pLDDT: mean 78.7, std 13.5, range [45.0, 94.5]

Solvent-accessible surface area (backbone atoms only — not comparable to full-atom values): 5176 Å² total; per-residue (Å²): 130,98,76,84,81,76,87,64,82,86,63,81,53,80,71,37,66,44,33,52,67,73,53,80,72,64,93,92,69,80,86,87,66,64,52,83,40,78,74,48,66,42,68,86,77,84,77,88,66,63,70,64,54,56,53,52,52,53,54,52,50,52,55,56,50,56,56,57,57,64,65,59,76,78,72,129

Sequence (76 aa):
PPQIQVDLSPLEELEQAIYVRDITLSPGITIMTDPEQLVAKVSVARVAKVEEVVTEEVVAEEAAEEAKEGEGEAEG